Protein AF-A0AA43H1W3-F1 (afdb_monomer)

Radius of gyration: 34.38 Å; Cα contacts (8 Å, |Δi|>4): 17; chains: 1; bounding box: 74×55×99 Å

Organism: NCBI:txid2971776

Solvent-accessible surface area (backbone atoms only — not comparable to full-atom values): 5938 Å² total; per-residue (Å²): 136,81,84,80,79,78,79,79,78,87,72,64,46,56,75,50,102,89,48,74,43,50,47,69,56,54,51,48,52,54,50,50,53,51,52,50,50,61,73,41,39,74,61,51,52,54,50,53,50,55,53,48,52,55,46,48,59,64,68,68,46,84,81,58,73,87,74,88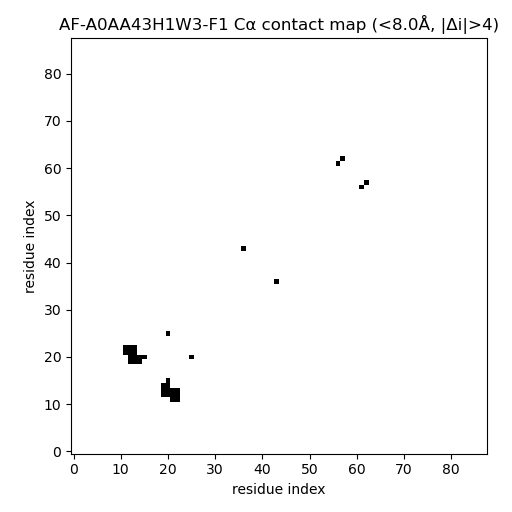,69,82,72,94,79,82,81,77,85,67,90,69,81,82,81,81,80,87,82,131

Mean predicted aligned error: 17.71 Å

Secondary structure (DSSP, 8-state):
------------EEE-SS-EEEHHHHHHHHHHHHHHHHHTHHHHHHHHHHHHHHHHHHHT-TT-----PPPS-S--------------

Structure (mmCIF, N/CA/C/O backbone):
data_AF-A0AA43H1W3-F1
#
_entry.id   AF-A0AA43H1W3-F1
#
loop_
_atom_site.group_PDB
_atom_site.id
_atom_site.type_symbol
_atom_site.label_atom_id
_atom_site.label_alt_id
_atom_site.label_comp_id
_atom_site.label_asym_id
_atom_site.label_entity_id
_atom_site.label_seq_id
_atom_site.pdbx_PDB_ins_code
_atom_site.Cartn_x
_atom_site.Cartn_y
_atom_site.Cartn_z
_atom_site.occupancy
_atom_site.B_iso_or_equiv
_atom_site.auth_seq_id
_atom_site.auth_comp_id
_atom_site.auth_asym_id
_atom_site.auth_atom_id
_atom_site.pdbx_PDB_model_num
ATOM 1 N N . MET A 1 1 ? -7.143 23.121 48.625 1.00 46.72 1 MET A N 1
ATOM 2 C CA . MET A 1 1 ? -6.743 22.574 47.312 1.00 46.72 1 MET A CA 1
ATOM 3 C C . MET A 1 1 ? -8.020 22.193 46.587 1.00 46.72 1 MET A C 1
ATOM 5 O O . MET A 1 1 ? -8.738 21.338 47.085 1.00 46.72 1 MET A O 1
ATOM 9 N N . THR A 1 2 ? -8.380 22.902 45.520 1.00 45.56 2 THR A N 1
ATOM 10 C CA . THR A 1 2 ? -9.592 22.614 44.739 1.00 45.56 2 THR A CA 1
ATOM 11 C C . THR A 1 2 ? -9.261 21.582 43.664 1.00 45.56 2 THR A C 1
ATOM 13 O O . THR A 1 2 ? -8.274 21.779 42.955 1.00 45.56 2 THR A O 1
ATOM 16 N N . PRO A 1 3 ? -10.034 20.494 43.529 1.00 63.16 3 PRO A N 1
ATOM 17 C CA . PRO A 1 3 ? -9.815 19.524 42.468 1.00 63.16 3 PRO A CA 1
ATOM 18 C C . PRO A 1 3 ? -10.182 20.168 41.127 1.00 63.16 3 PRO A C 1
ATOM 20 O O . PRO A 1 3 ? -11.337 20.525 40.889 1.00 63.16 3 PRO A O 1
ATOM 23 N N . THR A 1 4 ? -9.190 20.352 40.260 1.00 50.69 4 THR A N 1
ATOM 24 C CA . THR A 1 4 ? -9.405 20.754 38.870 1.00 50.69 4 THR A CA 1
ATOM 25 C C . THR A 1 4 ? -10.132 19.607 38.176 1.00 50.69 4 THR A C 1
ATOM 27 O O . THR A 1 4 ? -9.569 18.540 37.959 1.00 50.69 4 THR A O 1
ATOM 30 N N . THR A 1 5 ? -11.422 19.792 37.897 1.00 58.97 5 THR A N 1
ATOM 31 C CA . THR A 1 5 ? -12.180 18.859 37.058 1.00 58.97 5 THR A CA 1
ATOM 32 C C . THR A 1 5 ? -11.751 19.108 35.619 1.00 58.97 5 THR A C 1
ATOM 34 O O . THR A 1 5 ? -12.215 20.046 34.972 1.00 58.97 5 THR A O 1
ATOM 37 N N . GLU A 1 6 ? -10.800 18.301 35.160 1.00 59.41 6 GLU A N 1
ATOM 38 C CA . GLU A 1 6 ? -10.332 18.234 33.779 1.00 59.41 6 GLU A CA 1
ATOM 39 C C . GLU A 1 6 ? -11.536 17.882 32.883 1.00 59.41 6 GLU A C 1
ATOM 41 O O . GLU A 1 6 ? -12.003 16.742 32.850 1.00 59.41 6 GLU A O 1
ATO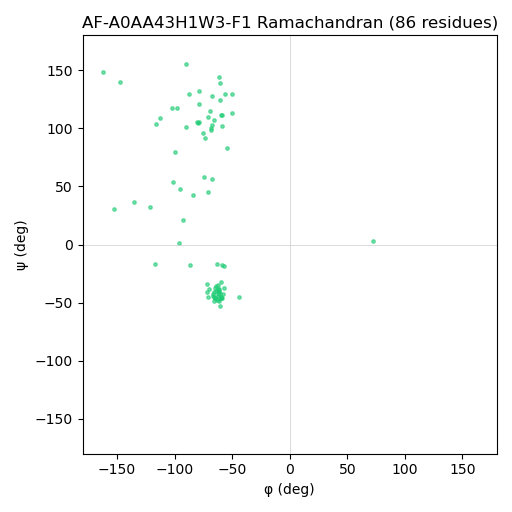M 46 N N . LYS A 1 7 ? -12.105 18.874 32.188 1.00 51.38 7 LYS A N 1
ATOM 47 C CA . LYS A 1 7 ? -13.099 18.636 31.135 1.00 51.38 7 LYS A CA 1
ATOM 48 C C . LYS A 1 7 ? -12.374 17.963 29.969 1.00 51.38 7 LYS A C 1
ATOM 50 O O . LYS A 1 7 ? -11.740 18.643 29.165 1.00 51.38 7 LYS A O 1
ATOM 55 N N . PHE A 1 8 ? -12.464 16.638 29.874 1.00 55.88 8 PHE A N 1
ATOM 56 C CA . PHE A 1 8 ? -12.090 15.925 28.658 1.00 55.88 8 PHE A CA 1
ATOM 57 C C . PHE A 1 8 ? -12.979 16.438 27.522 1.00 55.88 8 PHE A C 1
ATOM 59 O O . PHE A 1 8 ? -14.197 16.285 27.529 1.00 55.88 8 PHE A O 1
ATOM 66 N N . SER A 1 9 ? -12.368 17.151 26.583 1.00 52.41 9 SER A N 1
ATOM 67 C CA . SER A 1 9 ? -13.014 17.572 25.349 1.00 52.41 9 SER A CA 1
ATOM 68 C C . SER A 1 9 ? -13.259 16.326 24.497 1.00 52.41 9 SER A C 1
ATOM 70 O O . SER A 1 9 ? -12.335 15.848 23.839 1.00 52.41 9 SER A O 1
ATOM 72 N N .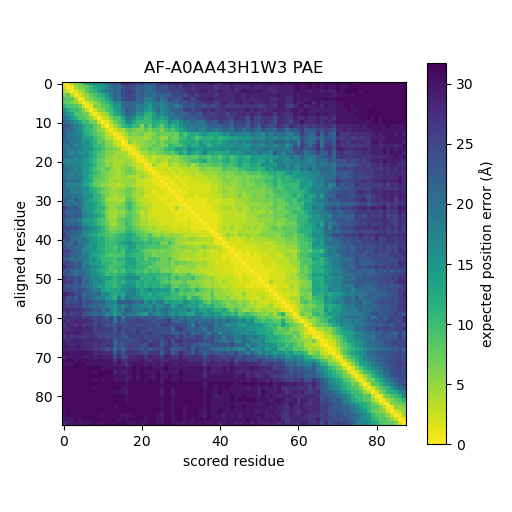 ASP A 1 10 ? -14.494 15.819 24.503 1.00 55.84 10 ASP A N 1
ATOM 73 C CA . ASP A 1 10 ? -14.998 14.710 23.676 1.00 55.84 10 ASP A CA 1
ATOM 74 C C . ASP A 1 10 ? -15.069 15.082 22.179 1.00 55.84 10 ASP A C 1
ATOM 76 O O . ASP A 1 10 ? -16.114 15.019 21.534 1.00 55.84 10 ASP A O 1
ATOM 80 N N . HIS A 1 11 ? -13.949 15.503 21.593 1.00 56.47 11 HIS A N 1
ATOM 81 C CA . HIS A 1 11 ? -13.822 15.745 20.153 1.00 56.47 11 HIS A CA 1
ATOM 82 C C . HIS A 1 11 ? -13.239 14.501 19.460 1.00 56.47 11 HIS A C 1
ATOM 84 O O . HIS A 1 11 ? -12.281 14.563 18.695 1.00 56.47 11 HIS A O 1
ATOM 90 N N . THR A 1 12 ? -13.795 13.333 19.772 1.00 63.34 12 THR A N 1
ATOM 91 C CA . THR A 1 12 ? -13.283 11.991 19.430 1.00 63.34 12 THR A CA 1
ATOM 92 C C . THR A 1 12 ? -13.690 11.540 18.015 1.00 63.34 12 THR A C 1
ATOM 94 O O . THR A 1 12 ? -14.104 10.398 17.788 1.00 63.34 12 THR A O 1
ATOM 97 N N . GLY A 1 13 ? -13.612 12.443 17.031 1.00 64.06 13 GLY A N 1
ATOM 98 C CA . GLY A 1 13 ? -14.039 12.168 15.657 1.00 64.06 13 GLY A CA 1
ATOM 99 C C . GLY A 1 13 ? -13.482 13.140 14.618 1.00 64.06 13 GLY A C 1
ATOM 100 O O . GLY A 1 13 ? -13.241 14.318 14.898 1.00 64.06 13 GLY A O 1
ATOM 101 N N . PHE A 1 14 ? -13.273 12.636 13.402 1.00 74.94 14 PHE A N 1
ATOM 102 C CA . PHE A 1 14 ? -12.884 13.438 12.246 1.00 74.94 14 PHE A CA 1
ATOM 103 C C . PHE A 1 14 ? -14.145 14.111 11.691 1.00 74.94 14 PHE A C 1
ATOM 105 O O . PHE A 1 14 ? -14.999 13.458 11.089 1.00 74.94 14 PHE A O 1
ATOM 112 N N . ASN A 1 15 ? -14.286 15.411 11.945 1.00 73.06 15 ASN A N 1
ATOM 113 C CA . ASN A 1 15 ? -15.464 16.181 11.561 1.00 73.06 15 ASN A CA 1
ATOM 114 C C . ASN A 1 15 ? -15.242 16.768 10.164 1.00 73.06 15 ASN A C 1
ATOM 116 O O . ASN A 1 15 ? -14.518 17.748 9.996 1.00 73.06 15 ASN A O 1
ATOM 120 N N . LEU A 1 16 ? -15.839 16.140 9.155 1.00 79.88 16 LEU A N 1
ATOM 121 C CA . LEU A 1 16 ? -15.902 16.651 7.789 1.00 79.88 16 LEU A CA 1
ATOM 122 C C . LEU A 1 16 ? -17.167 17.513 7.638 1.00 79.88 16 LEU A C 1
ATOM 124 O O . LEU A 1 16 ? -18.149 17.275 8.341 1.00 79.88 16 LEU A O 1
ATOM 128 N N . PRO A 1 17 ? -17.204 18.471 6.694 1.00 77.88 17 PRO A N 1
ATOM 129 C CA . PRO A 1 17 ? -18.332 19.397 6.533 1.00 77.88 17 PRO A CA 1
ATOM 130 C C . PRO A 1 17 ? -19.697 18.725 6.292 1.00 77.88 17 PRO A C 1
ATOM 132 O O . PRO A 1 17 ? -20.722 19.366 6.497 1.00 77.88 17 PRO A O 1
ATOM 135 N N . LEU A 1 18 ? -19.724 17.449 5.882 1.00 77.00 18 LEU A N 1
ATOM 136 C CA . LEU A 1 18 ? -20.948 16.667 5.669 1.00 77.00 18 LEU A CA 1
ATOM 137 C C . LEU A 1 18 ? -21.096 15.434 6.583 1.00 77.00 18 LEU A C 1
ATOM 139 O O . LEU A 1 18 ? -22.196 14.900 6.685 1.00 77.00 18 LEU A O 1
ATOM 143 N N . PHE A 1 19 ? -20.024 14.954 7.226 1.00 78.00 19 PHE A N 1
ATOM 144 C CA . PHE A 1 19 ? -20.033 13.692 7.978 1.00 78.00 19 PHE A CA 1
ATOM 145 C C . PHE A 1 19 ? -19.086 13.750 9.178 1.00 78.00 19 PHE A C 1
ATOM 147 O O . PHE A 1 19 ? -17.964 14.238 9.067 1.00 78.00 19 PHE A O 1
ATOM 154 N N . ASN A 1 20 ? -19.501 13.185 10.309 1.00 82.06 20 ASN A N 1
ATOM 155 C CA . ASN A 1 20 ? -18.622 12.974 11.456 1.00 82.06 20 ASN A CA 1
ATOM 156 C C . ASN A 1 20 ? -18.196 11.505 11.500 1.00 82.06 20 ASN A C 1
ATOM 158 O O . ASN A 1 20 ? -19.044 10.620 11.632 1.00 82.06 20 ASN A O 1
ATOM 162 N N . ILE A 1 21 ? -16.896 11.247 11.370 1.00 82.75 21 ILE A N 1
ATOM 163 C CA . ILE A 1 21 ? -16.346 9.893 11.401 1.00 82.75 21 ILE A CA 1
ATOM 164 C C . ILE A 1 21 ? -15.811 9.617 12.811 1.00 82.75 21 ILE A C 1
ATOM 166 O O . ILE A 1 21 ? -14.853 10.274 13.230 1.00 82.75 21 ILE A O 1
ATOM 170 N N . PRO A 1 22 ? -16.365 8.634 13.545 1.00 85.94 22 PRO A N 1
ATOM 171 C CA . PRO A 1 22 ? -15.847 8.252 14.853 1.00 85.94 22 PRO A CA 1
ATOM 172 C C . PRO A 1 22 ? -14.400 7.765 14.751 1.00 85.94 22 PRO A C 1
ATOM 174 O O . PRO A 1 22 ? -14.060 6.984 13.859 1.00 85.94 22 PRO A O 1
ATOM 177 N N . GLN A 1 23 ? -13.550 8.151 15.701 1.00 83.06 23 GLN A N 1
ATOM 178 C CA . GLN A 1 23 ? -12.146 7.728 15.717 1.00 83.06 23 GLN A CA 1
ATOM 179 C C . GLN A 1 23 ? -11.984 6.197 15.725 1.00 83.06 23 GLN A C 1
ATOM 181 O O . GLN A 1 23 ? -11.107 5.661 15.045 1.00 83.06 23 GLN A O 1
ATOM 186 N N . SER A 1 24 ? -12.859 5.480 16.436 1.00 86.38 24 SER A N 1
ATOM 187 C CA . SER A 1 24 ? -12.858 4.013 16.485 1.00 86.38 24 SER A CA 1
ATOM 188 C C . SER A 1 24 ? -13.052 3.376 15.108 1.00 86.38 24 SER A C 1
ATOM 190 O O . SER A 1 24 ? -12.478 2.325 14.839 1.00 86.38 24 SER A O 1
ATOM 192 N N . PHE A 1 25 ? -13.810 4.022 14.218 1.00 87.62 25 PHE A N 1
ATOM 193 C CA . PHE A 1 25 ? -14.064 3.520 12.870 1.00 87.62 25 PHE A CA 1
ATOM 194 C C . PHE A 1 25 ? -12.812 3.607 11.991 1.00 87.62 25 PHE A C 1
ATOM 196 O O . PHE A 1 25 ? -12.443 2.633 11.336 1.00 87.62 25 PHE A O 1
ATOM 203 N N . LEU A 1 26 ? -12.104 4.741 12.039 1.00 87.69 26 LEU A N 1
ATOM 204 C CA . LEU A 1 26 ? -10.815 4.902 11.357 1.00 87.69 26 LEU A CA 1
ATOM 205 C C . LEU A 1 26 ? -9.783 3.906 11.878 1.00 87.69 26 LEU A C 1
ATOM 207 O O . LEU A 1 26 ? -9.070 3.282 11.093 1.00 87.69 26 LEU A O 1
ATOM 211 N N . LEU A 1 27 ? -9.740 3.725 13.199 1.00 91.06 27 LEU A N 1
ATOM 212 C CA . LEU A 1 27 ? -8.834 2.773 13.824 1.00 91.06 27 LEU A CA 1
ATOM 213 C C . LEU A 1 27 ? -9.140 1.340 13.375 1.00 91.06 27 LEU A C 1
ATOM 215 O O . LEU A 1 27 ? -8.222 0.590 13.049 1.00 91.06 27 LEU A O 1
ATOM 219 N N . GLN A 1 28 ? -10.419 0.970 13.297 1.00 92.50 28 GLN A N 1
ATOM 220 C CA . GLN A 1 28 ? -10.84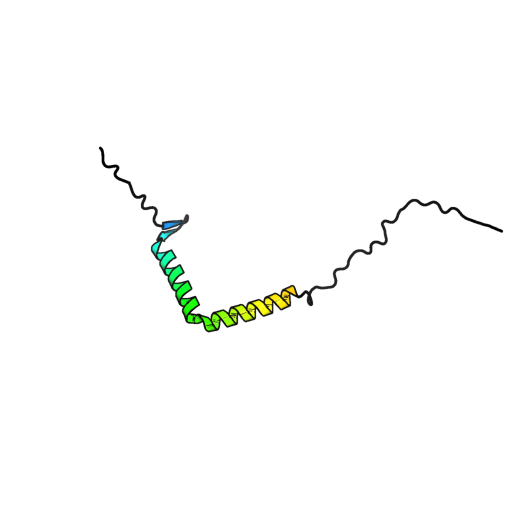3 -0.357 12.862 1.00 92.50 28 GLN A CA 1
ATOM 221 C C . GLN A 1 28 ? -10.518 -0.607 11.387 1.00 92.50 28 GLN A C 1
ATOM 223 O O . GLN A 1 28 ? -9.981 -1.665 11.067 1.00 92.50 28 GLN A O 1
ATOM 228 N N . ILE A 1 29 ? -10.771 0.362 10.501 1.00 94.69 29 ILE A N 1
ATOM 229 C CA . ILE A 1 29 ? -10.424 0.247 9.076 1.00 94.69 29 ILE A CA 1
ATOM 230 C C . ILE A 1 29 ? -8.910 0.165 8.890 1.00 94.69 29 ILE A C 1
ATOM 232 O O . ILE A 1 29 ? -8.436 -0.701 8.157 1.00 94.69 29 ILE A O 1
ATOM 236 N N . GLY A 1 30 ? -8.145 1.025 9.566 1.00 93.00 30 GLY A N 1
ATOM 237 C CA . GLY A 1 30 ? -6.684 0.995 9.497 1.00 93.00 30 GLY A CA 1
ATOM 238 C C . GLY A 1 30 ? -6.126 -0.343 9.975 1.00 93.00 30 GLY A C 1
ATOM 239 O O . GLY A 1 30 ? -5.314 -0.961 9.289 1.00 93.00 30 GLY A O 1
ATOM 240 N N . THR A 1 31 ? -6.632 -0.843 11.104 1.00 94.94 31 THR A N 1
ATOM 241 C CA . THR A 1 31 ? -6.211 -2.135 11.662 1.00 94.94 31 THR A CA 1
ATOM 242 C C . THR A 1 31 ? -6.594 -3.292 10.743 1.00 94.94 31 THR A C 1
ATOM 244 O O . THR A 1 31 ? -5.757 -4.143 10.453 1.00 94.94 31 THR A O 1
ATOM 247 N N . ALA A 1 32 ? -7.828 -3.319 10.234 1.00 95.62 32 ALA A N 1
ATOM 248 C CA . ALA A 1 32 ? -8.280 -4.348 9.303 1.00 95.62 32 ALA A CA 1
ATOM 249 C C . ALA A 1 32 ? -7.465 -4.340 8.000 1.00 95.62 32 ALA A C 1
ATOM 251 O O . ALA A 1 32 ? -7.094 -5.404 7.514 1.00 95.62 32 ALA A O 1
ATOM 252 N N . SER A 1 33 ? -7.136 -3.158 7.470 1.00 94.50 33 SER A N 1
ATOM 253 C CA . SER A 1 33 ? -6.309 -3.000 6.269 1.00 94.50 33 SER A CA 1
ATOM 254 C C . SER A 1 33 ? -4.899 -3.559 6.475 1.00 94.50 33 SER A C 1
ATOM 256 O O . SER A 1 33 ? -4.406 -4.325 5.648 1.00 94.50 33 SER A O 1
ATOM 258 N N . ILE A 1 34 ? -4.274 -3.265 7.621 1.00 94.69 34 ILE A N 1
ATOM 259 C CA . ILE A 1 34 ? -2.952 -3.806 7.967 1.00 94.69 34 ILE A CA 1
ATOM 260 C C . ILE A 1 34 ? -3.017 -5.326 8.158 1.00 94.69 34 ILE A C 1
ATOM 262 O O . ILE A 1 34 ? -2.174 -6.044 7.628 1.00 94.69 34 ILE A O 1
ATOM 266 N N . LEU A 1 35 ? -4.017 -5.842 8.877 1.00 95.56 35 LEU A N 1
ATOM 267 C CA . LEU A 1 35 ? -4.181 -7.287 9.069 1.00 95.56 35 LEU A CA 1
ATOM 268 C C . LEU A 1 35 ? -4.413 -8.017 7.745 1.00 95.56 35 LEU A C 1
ATOM 270 O O . LEU A 1 35 ? -3.840 -9.084 7.531 1.00 95.56 35 LEU A O 1
ATOM 274 N N . LEU A 1 36 ? -5.204 -7.431 6.846 1.00 94.12 36 LEU A N 1
ATOM 275 C CA . LEU A 1 36 ? -5.400 -7.947 5.497 1.00 94.12 36 LEU A CA 1
ATOM 276 C C . LEU A 1 36 ? -4.073 -7.975 4.730 1.00 94.12 36 LEU A C 1
ATOM 278 O O . LEU A 1 36 ? -3.717 -9.017 4.187 1.00 94.12 36 LEU A O 1
ATOM 282 N N . LEU A 1 37 ? -3.313 -6.875 4.758 1.00 91.06 37 LEU A N 1
ATOM 283 C CA . LEU A 1 37 ? -2.007 -6.761 4.105 1.00 91.06 37 LEU A CA 1
ATOM 284 C C . LEU A 1 37 ? -1.008 -7.819 4.602 1.00 91.06 37 LEU A C 1
ATOM 286 O O . LEU A 1 37 ? -0.288 -8.417 3.798 1.00 91.06 37 LEU A O 1
ATOM 290 N N . LEU A 1 38 ? -0.978 -8.056 5.917 1.00 92.25 38 LEU A N 1
ATOM 291 C CA . LEU A 1 38 ? -0.142 -9.078 6.551 1.00 92.25 38 LEU A CA 1
ATOM 292 C C . LEU A 1 38 ? -0.627 -10.494 6.220 1.00 92.25 38 LEU A C 1
ATOM 294 O O . LEU A 1 38 ? 0.186 -11.383 5.978 1.00 92.25 38 LEU A O 1
ATOM 298 N N . SER A 1 39 ? -1.941 -10.712 6.155 1.00 92.19 39 SER A N 1
ATOM 299 C CA . SER A 1 39 ? -2.516 -12.005 5.776 1.00 92.19 39 SER A CA 1
ATOM 300 C C . SER A 1 39 ? -2.187 -12.366 4.323 1.00 92.19 39 SER A C 1
ATOM 302 O O . SER A 1 39 ? -1.862 -13.517 4.022 1.00 92.19 39 SER A O 1
ATOM 304 N N . THR A 1 40 ? -2.172 -11.380 3.422 1.00 92.31 40 THR A N 1
ATOM 305 C CA . THR A 1 40 ? -1.847 -11.565 2.001 1.00 92.31 40 THR A CA 1
ATOM 306 C C . THR A 1 40 ? -0.368 -11.351 1.674 1.00 92.31 40 THR A C 1
ATOM 308 O O . THR A 1 40 ? -0.036 -11.142 0.507 1.00 92.31 40 THR A O 1
ATOM 311 N N . GLN A 1 41 ? 0.537 -11.443 2.658 1.00 87.06 41 GLN A N 1
ATOM 312 C CA . GLN A 1 41 ? 1.963 -11.107 2.527 1.00 87.06 41 GLN A CA 1
ATOM 313 C C . GLN A 1 41 ? 2.613 -11.632 1.237 1.00 87.06 41 GLN A C 1
ATOM 315 O O . GLN A 1 41 ? 3.318 -10.892 0.558 1.00 87.06 41 GLN A O 1
ATOM 320 N N . LYS A 1 42 ? 2.362 -12.892 0.858 1.00 86.25 42 LYS A N 1
ATOM 321 C CA . LYS A 1 42 ? 2.953 -13.482 -0.357 1.00 86.25 42 LYS A CA 1
ATOM 322 C C . LYS A 1 42 ? 2.504 -12.792 -1.647 1.00 86.25 42 LYS A C 1
ATOM 324 O O . LYS A 1 42 ? 3.313 -12.622 -2.553 1.00 86.25 42 LYS A O 1
ATOM 329 N N . ALA A 1 43 ? 1.228 -12.429 -1.740 1.00 90.31 43 ALA A N 1
ATOM 330 C CA . ALA A 1 43 ? 0.693 -11.715 -2.895 1.00 90.31 43 ALA A CA 1
ATOM 331 C C . ALA A 1 43 ? 1.187 -10.264 -2.904 1.00 90.31 43 ALA A C 1
ATOM 333 O O . ALA A 1 43 ? 1.609 -9.770 -3.944 1.00 90.31 43 ALA A O 1
ATOM 334 N N . THR A 1 44 ? 1.221 -9.624 -1.733 1.00 89.31 44 THR A N 1
ATOM 335 C CA . THR A 1 44 ? 1.739 -8.265 -1.555 1.00 89.31 44 THR A CA 1
ATOM 336 C C . THR A 1 44 ? 3.203 -8.153 -1.989 1.00 89.31 44 THR A C 1
ATOM 338 O O . THR A 1 44 ? 3.544 -7.237 -2.728 1.00 89.31 44 THR A O 1
ATOM 341 N N . VAL A 1 45 ? 4.067 -9.092 -1.583 1.00 90.06 45 VAL A N 1
ATOM 342 C CA . VAL A 1 45 ? 5.491 -9.089 -1.967 1.00 90.06 45 VAL A CA 1
ATOM 343 C C . VAL A 1 45 ? 5.654 -9.214 -3.481 1.00 90.06 45 VAL A C 1
ATOM 345 O O . VAL A 1 45 ? 6.367 -8.412 -4.071 1.00 90.06 45 VAL A O 1
ATOM 348 N N . LYS A 1 46 ? 4.941 -10.150 -4.121 1.00 91.81 46 LYS A N 1
ATOM 349 C CA . LYS A 1 46 ? 4.970 -10.295 -5.586 1.00 91.81 46 LYS A CA 1
ATOM 350 C C . LYS A 1 46 ? 4.460 -9.049 -6.310 1.00 91.81 46 LYS A C 1
ATOM 352 O O . LYS A 1 46 ? 5.003 -8.672 -7.341 1.00 91.81 46 LYS A O 1
ATOM 357 N N . ALA A 1 47 ? 3.423 -8.406 -5.774 1.00 90.00 47 ALA A N 1
ATOM 358 C CA . ALA A 1 47 ? 2.905 -7.164 -6.332 1.00 90.00 47 ALA A CA 1
ATOM 359 C C . ALA A 1 47 ? 3.957 -6.047 -6.257 1.00 90.00 47 ALA A C 1
ATOM 361 O O . ALA A 1 47 ? 4.232 -5.411 -7.270 1.00 90.00 47 ALA A O 1
ATOM 362 N N . LEU A 1 48 ? 4.595 -5.859 -5.096 1.00 91.56 48 LEU A N 1
ATOM 363 C CA . LEU A 1 48 ? 5.663 -4.869 -4.914 1.00 91.56 48 LEU A CA 1
ATOM 364 C C . LEU A 1 48 ? 6.873 -5.142 -5.816 1.00 91.56 48 LEU A C 1
ATOM 366 O O . LEU A 1 48 ? 7.418 -4.203 -6.385 1.00 91.56 48 LEU A O 1
ATOM 370 N N . GLU A 1 49 ? 7.255 -6.408 -5.981 1.00 94.00 49 GLU A N 1
ATOM 371 C CA . GLU A 1 49 ? 8.325 -6.833 -6.890 1.00 94.00 49 GLU A CA 1
ATOM 372 C C . GLU A 1 49 ? 8.003 -6.454 -8.342 1.00 94.00 49 GLU A C 1
ATOM 374 O O . GLU A 1 49 ? 8.769 -5.726 -8.969 1.00 94.00 49 GLU A O 1
ATOM 379 N N . SER A 1 50 ? 6.820 -6.835 -8.837 1.00 92.25 50 SER A N 1
ATOM 380 C CA . SER A 1 50 ? 6.387 -6.498 -10.202 1.00 92.25 50 SER A CA 1
ATOM 381 C C . SER A 1 50 ? 6.264 -4.988 -10.439 1.00 92.25 50 SER A C 1
ATOM 383 O O . SER A 1 50 ? 6.570 -4.490 -11.519 1.00 92.25 50 SER A O 1
ATOM 385 N N . MET A 1 51 ? 5.848 -4.236 -9.416 1.00 91.25 51 MET A N 1
ATOM 386 C CA . MET A 1 51 ? 5.738 -2.782 -9.487 1.00 91.25 51 MET A CA 1
ATOM 387 C C . MET A 1 51 ? 7.124 -2.125 -9.507 1.00 91.25 51 MET A C 1
ATOM 389 O O . MET A 1 51 ? 7.310 -1.107 -10.174 1.00 91.25 51 MET A O 1
ATOM 393 N N . GLY A 1 52 ? 8.093 -2.717 -8.805 1.00 89.75 52 GLY A N 1
ATOM 394 C CA . GLY A 1 52 ? 9.496 -2.317 -8.828 1.00 89.75 52 GLY A CA 1
ATOM 395 C C . GLY A 1 52 ? 10.135 -2.548 -10.194 1.00 89.75 52 GLY A C 1
ATOM 396 O O . GLY A 1 52 ? 10.707 -1.615 -10.747 1.00 89.75 52 GLY A O 1
ATOM 397 N N . GLU A 1 53 ? 9.961 -3.739 -10.769 1.00 89.56 53 GLU A N 1
ATOM 398 C CA . GLU A 1 53 ? 10.458 -4.074 -12.112 1.00 89.56 53 GLU A CA 1
ATOM 399 C C . GLU A 1 53 ? 9.863 -3.146 -13.183 1.00 89.56 53 GLU A C 1
ATOM 401 O O . GLU A 1 53 ? 10.594 -2.563 -13.985 1.00 89.56 53 GLU A O 1
ATOM 406 N N . ALA A 1 54 ? 8.546 -2.919 -13.142 1.00 85.81 54 ALA A N 1
ATOM 407 C CA . ALA A 1 54 ? 7.876 -1.999 -14.059 1.00 85.81 54 ALA A CA 1
ATOM 408 C C . ALA A 1 54 ? 8.344 -0.542 -13.878 1.00 85.81 54 ALA A C 1
ATOM 410 O O . ALA A 1 54 ? 8.467 0.203 -14.852 1.00 85.81 54 ALA A O 1
ATOM 411 N N . SER A 1 55 ? 8.628 -0.128 -12.637 1.00 86.94 55 SER A N 1
ATOM 412 C CA . SER A 1 55 ? 9.204 1.192 -12.360 1.00 86.94 55 SER A CA 1
ATOM 413 C C . SER A 1 55 ? 10.623 1.287 -12.920 1.00 86.94 55 SER A C 1
ATOM 415 O O . SER A 1 55 ? 10.963 2.284 -13.551 1.00 86.94 55 SER A O 1
ATOM 417 N N . GLU A 1 56 ? 11.442 0.248 -12.755 1.00 84.56 56 GLU A N 1
ATOM 418 C CA . GLU A 1 56 ? 12.793 0.209 -13.312 1.00 84.56 56 GLU A CA 1
ATOM 419 C C . GLU A 1 56 ? 12.776 0.329 -14.840 1.00 84.56 56 GLU A C 1
ATOM 421 O O . GLU A 1 56 ? 13.532 1.132 -15.381 1.00 84.56 56 GLU A O 1
ATOM 426 N N . GLU A 1 57 ? 11.893 -0.386 -15.544 1.00 79.88 57 GLU A N 1
ATOM 427 C CA . GLU A 1 57 ? 11.777 -0.265 -17.005 1.00 79.88 57 GLU A CA 1
ATOM 428 C C . GLU A 1 57 ? 11.359 1.153 -17.437 1.00 79.88 57 GLU A C 1
ATOM 430 O O . GLU A 1 57 ? 11.901 1.687 -18.408 1.00 79.88 57 GLU A O 1
ATOM 435 N N . LEU A 1 58 ? 10.458 1.802 -16.690 1.00 80.06 58 LEU A N 1
ATOM 436 C CA . LEU A 1 58 ? 10.027 3.178 -16.959 1.00 80.06 58 LEU A CA 1
ATOM 437 C C . LEU A 1 58 ? 11.171 4.193 -16.773 1.00 80.06 58 LEU A C 1
ATOM 439 O O . LEU A 1 58 ? 11.322 5.114 -17.578 1.00 80.06 58 LEU A O 1
ATOM 443 N N . PHE A 1 59 ? 11.989 4.021 -15.729 1.00 71.12 59 PHE A N 1
ATOM 444 C CA . PHE A 1 59 ? 13.091 4.930 -15.384 1.00 71.12 59 PHE A CA 1
ATOM 445 C C . PHE A 1 59 ? 14.409 4.624 -16.095 1.00 71.12 59 PHE A C 1
ATOM 447 O O . PHE A 1 59 ? 15.257 5.511 -16.192 1.00 71.12 59 PHE A O 1
ATOM 454 N N . ARG A 1 60 ? 14.583 3.417 -16.647 1.00 73.25 60 ARG A N 1
ATOM 455 C CA . ARG A 1 60 ? 15.748 3.053 -17.472 1.00 73.25 60 ARG A CA 1
ATOM 456 C C . ARG A 1 60 ? 15.889 3.962 -18.694 1.00 73.25 60 ARG A C 1
ATOM 458 O O . ARG A 1 60 ? 16.958 4.030 -19.288 1.00 73.25 60 ARG A O 1
ATOM 465 N N . GLY A 1 61 ? 14.827 4.678 -19.062 1.00 68.81 61 GLY A N 1
ATOM 466 C CA . GLY A 1 61 ? 14.892 5.744 -20.054 1.00 68.81 61 GLY A CA 1
ATOM 467 C C . GLY A 1 61 ? 15.073 5.244 -21.487 1.00 68.81 61 GLY A C 1
ATOM 468 O O . GLY A 1 61 ? 15.129 6.058 -22.398 1.00 68.81 61 GLY A O 1
ATOM 469 N N . ASP A 1 62 ? 15.089 3.926 -21.709 1.00 66.25 62 ASP A N 1
ATOM 470 C CA . ASP A 1 62 ? 15.209 3.284 -23.029 1.00 66.25 62 ASP A CA 1
ATOM 471 C C . ASP A 1 62 ? 14.015 3.599 -23.954 1.00 66.25 62 ASP A C 1
ATOM 473 O O . ASP A 1 62 ? 14.070 3.457 -25.171 1.00 66.25 62 ASP A O 1
ATOM 477 N N . ARG A 1 63 ? 12.910 4.079 -23.372 1.00 64.94 63 ARG A N 1
ATOM 478 C CA . ARG A 1 63 ? 11.715 4.542 -24.092 1.00 64.94 63 ARG A CA 1
ATOM 479 C C . ARG A 1 63 ? 11.691 6.059 -24.306 1.00 64.94 63 ARG A C 1
ATOM 481 O O . ARG A 1 63 ? 10.702 6.561 -24.839 1.00 64.94 63 ARG A O 1
ATOM 488 N N . LEU A 1 64 ? 12.712 6.805 -23.873 1.00 69.00 64 LEU A N 1
ATOM 489 C CA . LEU A 1 64 ? 12.724 8.255 -24.051 1.00 69.00 64 LEU A CA 1
ATOM 490 C C . LEU A 1 64 ? 13.131 8.590 -25.494 1.00 69.00 64 LEU A C 1
ATOM 492 O O . LEU A 1 64 ? 14.215 8.198 -25.930 1.00 69.00 64 LEU A O 1
ATOM 496 N N . PRO A 1 65 ? 12.282 9.299 -26.259 1.00 70.56 65 PRO A N 1
A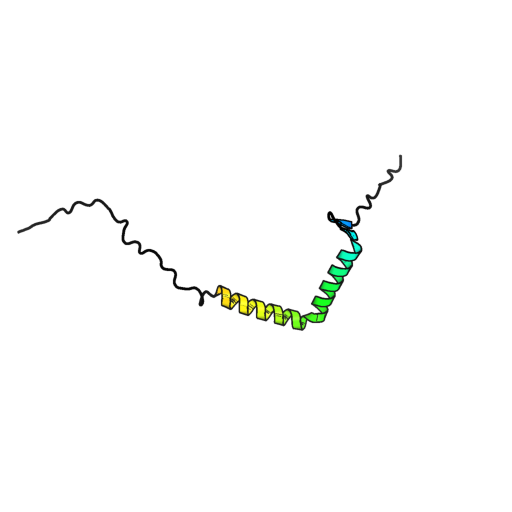TOM 497 C CA . PRO A 1 65 ? 12.639 9.725 -27.603 1.00 70.56 65 PRO A CA 1
ATOM 498 C C . PRO A 1 65 ? 13.862 10.645 -27.550 1.00 70.56 65 PRO A C 1
ATOM 500 O O . PRO A 1 65 ? 13.997 11.456 -26.632 1.00 70.56 65 PRO A O 1
ATOM 503 N N . ILE A 1 66 ? 14.739 10.537 -28.554 1.00 74.38 66 ILE A N 1
ATOM 504 C CA . ILE A 1 66 ? 15.878 11.447 -28.711 1.00 74.38 66 ILE A CA 1
ATOM 505 C C . ILE A 1 66 ? 15.313 12.863 -28.840 1.00 74.38 66 ILE A C 1
ATOM 507 O O . ILE A 1 66 ? 14.640 13.190 -29.818 1.00 74.38 66 ILE A O 1
ATOM 511 N N . LEU A 1 67 ? 15.554 13.686 -27.819 1.00 76.31 67 LEU A N 1
ATOM 512 C CA . LEU A 1 67 ? 15.151 15.084 -27.817 1.00 76.31 67 LEU A CA 1
ATOM 513 C C . LEU A 1 67 ? 15.979 15.824 -28.875 1.00 76.31 67 LEU A C 1
ATOM 515 O O . LEU A 1 67 ? 17.208 15.722 -28.855 1.00 76.31 67 LEU A O 1
ATOM 519 N N . PRO A 1 68 ? 15.346 16.571 -29.794 1.00 77.12 68 PRO A N 1
ATOM 520 C CA . PRO A 1 68 ? 16.079 17.461 -30.674 1.00 77.12 68 PRO A CA 1
ATOM 521 C C . PRO A 1 68 ? 16.663 18.587 -29.817 1.00 77.12 68 PRO A C 1
ATOM 523 O O . PRO A 1 68 ? 15.951 19.492 -29.381 1.00 77.12 68 PRO A O 1
ATOM 526 N N . PHE A 1 69 ? 17.958 18.506 -29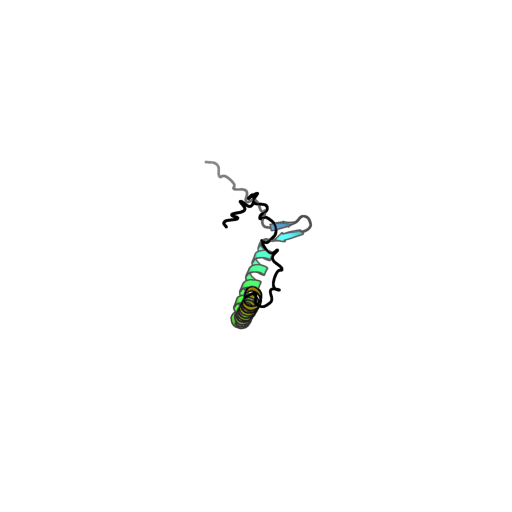.533 1.00 80.62 69 PHE A N 1
ATOM 527 C CA . PHE A 1 69 ? 18.684 19.617 -28.939 1.00 80.62 69 PHE A CA 1
ATOM 528 C C . PHE A 1 69 ? 19.008 20.615 -30.054 1.00 80.62 69 PHE A C 1
ATOM 530 O O . PHE A 1 69 ? 19.473 20.193 -31.112 1.00 80.62 69 PHE A O 1
ATOM 537 N N . PRO A 1 70 ? 18.750 21.919 -29.866 1.00 79.69 70 PRO A N 1
ATOM 538 C CA . PRO A 1 70 ? 19.214 22.915 -30.817 1.00 79.69 70 PRO A CA 1
ATOM 539 C C . PRO A 1 70 ? 20.741 22.848 -30.880 1.00 79.69 70 PRO A C 1
ATOM 541 O O . PRO A 1 70 ? 21.415 22.950 -29.852 1.00 79.69 70 PRO A O 1
ATOM 544 N N . ASP A 1 71 ? 21.279 22.646 -32.081 1.00 72.62 71 ASP A N 1
ATOM 545 C CA . ASP A 1 71 ? 22.716 22.697 -32.312 1.00 72.62 71 ASP A CA 1
ATOM 546 C C . ASP A 1 71 ? 23.230 24.062 -31.850 1.00 72.62 71 ASP A C 1
ATOM 548 O O . ASP A 1 71 ? 22.704 25.102 -32.246 1.00 72.62 71 ASP A O 1
ATOM 552 N N . ALA A 1 72 ? 24.279 24.076 -31.027 1.00 64.44 72 ALA A N 1
ATOM 553 C CA . ALA A 1 72 ? 24.961 25.292 -30.579 1.00 64.44 72 ALA A CA 1
ATOM 554 C C . ALA A 1 72 ? 25.763 25.959 -31.722 1.00 64.44 72 ALA A C 1
ATOM 556 O O . ALA A 1 72 ? 26.926 26.321 -31.555 1.00 64.44 72 ALA A O 1
ATOM 557 N N . SER A 1 73 ? 25.163 26.078 -32.907 1.00 60.72 73 SER A N 1
ATOM 558 C CA . SER A 1 73 ? 25.800 26.506 -34.155 1.00 60.72 73 SER A CA 1
ATOM 559 C C . SER A 1 73 ? 25.144 27.745 -34.764 1.00 60.72 73 SER A C 1
ATOM 561 O O . SER A 1 73 ? 25.133 27.894 -35.983 1.00 60.72 73 SER A O 1
ATOM 563 N N . ASN A 1 74 ? 24.612 28.659 -33.948 1.00 58.50 74 ASN A N 1
ATOM 564 C CA . ASN A 1 74 ? 24.206 29.975 -34.451 1.00 58.50 74 ASN A CA 1
ATOM 565 C C . ASN A 1 74 ? 24.244 31.118 -33.425 1.00 58.50 74 ASN A C 1
ATOM 567 O O . ASN A 1 74 ? 23.487 32.071 -33.579 1.00 58.50 74 ASN A O 1
ATOM 571 N N . ASP A 1 75 ? 25.142 31.073 -32.433 1.00 55.84 75 ASP A N 1
ATOM 572 C CA . ASP A 1 75 ? 25.420 32.255 -31.595 1.00 55.84 75 ASP A CA 1
ATOM 573 C C . ASP A 1 75 ? 26.920 32.500 -31.362 1.00 55.84 75 ASP A C 1
ATOM 575 O O . ASP A 1 75 ? 27.385 32.935 -30.313 1.00 55.84 75 ASP A O 1
ATOM 579 N N . ASN A 1 76 ? 27.716 32.228 -32.394 1.00 51.72 76 ASN A N 1
ATOM 580 C CA . ASN A 1 76 ? 29.059 32.768 -32.551 1.00 51.72 76 ASN A CA 1
ATOM 581 C C . ASN A 1 76 ? 29.048 33.930 -33.555 1.00 51.72 76 ASN A C 1
ATOM 583 O O . ASN A 1 76 ? 29.869 33.984 -34.469 1.00 51.72 76 ASN A O 1
ATOM 587 N N . THR A 1 77 ? 28.194 34.935 -33.339 1.00 54.78 77 THR A N 1
ATOM 588 C CA . THR A 1 77 ? 28.481 36.296 -33.824 1.00 54.78 77 THR A CA 1
ATOM 589 C C . THR A 1 77 ? 29.563 36.935 -32.947 1.00 54.78 77 THR A C 1
ATOM 591 O O . THR A 1 77 ? 29.372 37.983 -32.332 1.00 54.78 77 THR A O 1
ATOM 594 N N . LEU A 1 78 ? 30.728 36.283 -32.866 1.00 52.78 78 LEU A N 1
ATOM 595 C CA . LEU A 1 78 ? 31.947 36.900 -32.371 1.00 52.78 78 LEU A CA 1
ATOM 596 C C . LEU A 1 78 ? 32.503 37.740 -33.520 1.00 52.78 78 LEU A C 1
ATOM 598 O O . LEU A 1 78 ? 33.036 37.217 -34.498 1.00 52.78 78 LEU A O 1
ATOM 602 N N . HIS A 1 79 ? 32.344 39.053 -33.384 1.00 54.34 79 HIS A N 1
ATOM 603 C CA . HIS A 1 79 ? 32.934 40.092 -34.219 1.00 54.34 79 HIS A CA 1
ATOM 604 C C . HIS A 1 79 ? 34.467 39.911 -34.271 1.00 54.34 79 HIS A C 1
ATOM 606 O O . HIS A 1 79 ? 35.210 40.537 -33.520 1.00 54.34 79 HIS A O 1
ATOM 612 N N . THR A 1 80 ? 34.971 39.037 -35.143 1.00 53.88 80 THR A N 1
ATOM 613 C CA . THR A 1 80 ? 36.391 39.005 -35.504 1.00 53.88 80 THR A CA 1
ATOM 614 C C . THR A 1 80 ? 36.516 39.343 -36.979 1.00 53.88 80 THR A C 1
ATOM 616 O O . THR A 1 80 ? 36.190 38.573 -37.876 1.00 53.88 80 THR A O 1
ATOM 619 N N . THR A 1 81 ? 36.941 40.579 -37.217 1.00 54.38 81 THR A N 1
ATOM 620 C CA . THR A 1 81 ? 37.388 41.083 -38.511 1.00 54.38 81 THR A CA 1
ATOM 621 C C . THR A 1 81 ? 38.426 40.128 -39.111 1.00 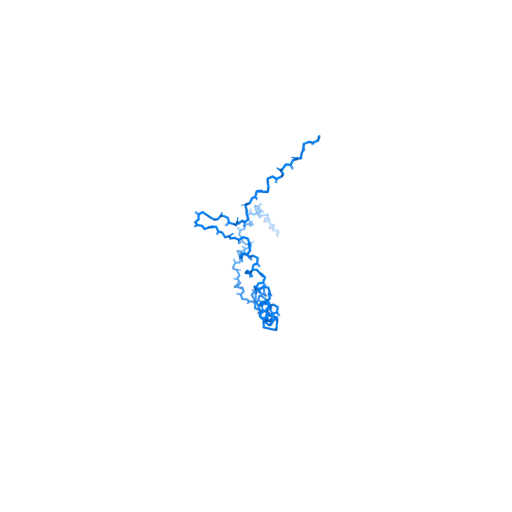54.38 81 THR A C 1
ATOM 623 O O . THR A 1 81 ? 39.418 39.834 -38.435 1.00 54.38 81 THR A O 1
ATOM 626 N N . PRO A 1 82 ? 38.290 39.684 -40.372 1.00 49.25 82 PRO A N 1
ATOM 627 C CA . PRO A 1 82 ? 39.340 38.910 -41.011 1.00 49.25 82 PRO A CA 1
ATOM 628 C C . PRO A 1 82 ? 40.531 39.829 -41.314 1.00 49.25 82 PRO A C 1
ATOM 630 O O . PRO A 1 82 ? 40.482 40.692 -42.190 1.00 49.25 82 PRO A O 1
ATOM 633 N N . ARG A 1 83 ? 41.638 39.651 -40.5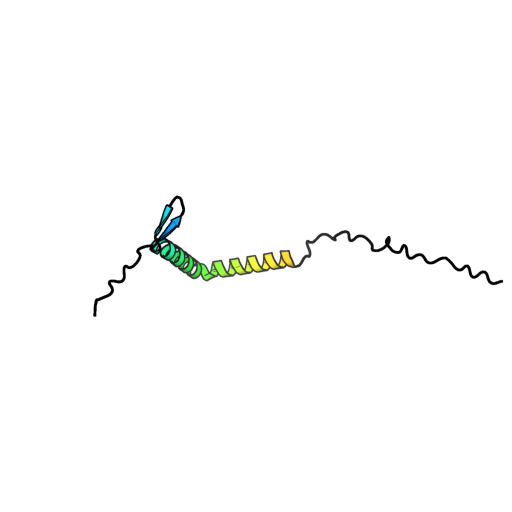84 1.00 51.19 83 ARG A N 1
ATOM 634 C CA . ARG A 1 83 ? 42.954 40.131 -41.024 1.00 51.19 83 ARG A CA 1
ATOM 635 C C . ARG A 1 83 ? 43.434 39.208 -42.142 1.00 51.19 83 ARG A C 1
ATOM 637 O O . ARG A 1 83 ? 44.075 38.192 -41.890 1.00 51.19 83 ARG A O 1
ATOM 644 N N . THR A 1 84 ? 43.116 39.595 -43.374 1.00 49.59 84 THR A N 1
ATOM 645 C CA . THR A 1 84 ? 43.739 39.095 -44.602 1.00 49.59 84 THR A CA 1
ATOM 646 C C . THR A 1 84 ? 45.258 39.183 -44.474 1.00 49.59 84 THR A C 1
ATOM 648 O O . THR A 1 84 ? 45.830 40.270 -44.389 1.00 49.59 84 THR A O 1
ATOM 651 N N . LYS A 1 85 ? 45.907 38.020 -44.438 1.00 51.53 85 LYS A N 1
ATOM 652 C CA . LYS A 1 85 ? 47.348 37.859 -44.610 1.00 51.53 85 LY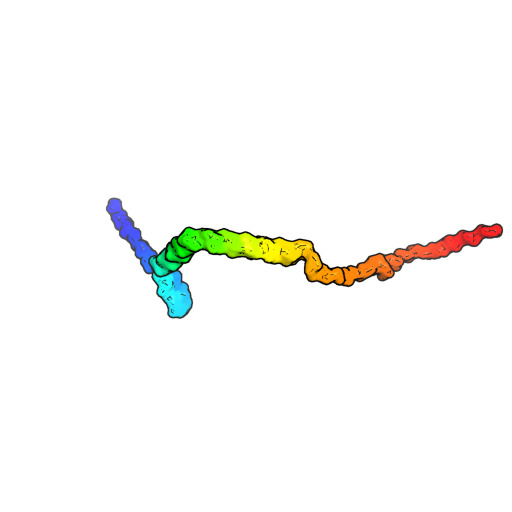S A CA 1
ATOM 653 C C . LYS A 1 85 ? 47.582 37.418 -46.054 1.00 51.53 85 LYS A C 1
ATOM 655 O O . LYS A 1 85 ? 47.768 36.237 -46.316 1.00 51.53 85 LYS A O 1
ATOM 660 N N . GLU A 1 86 ? 47.545 38.373 -46.975 1.00 47.47 86 GLU A N 1
ATOM 661 C CA . GLU A 1 86 ? 48.121 38.208 -48.311 1.00 47.47 86 GLU A CA 1
ATOM 662 C C . GLU A 1 86 ? 49.628 38.446 -48.181 1.00 47.47 86 GLU A C 1
ATOM 664 O O . GLU A 1 86 ? 50.088 39.563 -47.942 1.00 47.47 86 GLU A O 1
ATOM 669 N N . ARG A 1 87 ? 50.387 37.351 -48.238 1.00 49.72 87 ARG A N 1
ATOM 670 C CA . ARG A 1 87 ? 51.836 37.343 -48.428 1.00 49.72 87 ARG A CA 1
ATOM 671 C C . ARG A 1 87 ? 52.079 36.716 -49.796 1.00 49.72 87 ARG A C 1
ATOM 673 O O . ARG A 1 87 ? 51.927 35.503 -49.922 1.00 49.72 87 ARG A O 1
ATOM 680 N N . ASN A 1 88 ? 52.489 37.534 -50.757 1.00 46.16 88 ASN A N 1
ATOM 681 C CA . ASN A 1 88 ? 53.496 37.154 -51.739 1.00 46.16 88 ASN A CA 1
ATOM 682 C C . ASN A 1 88 ? 54.549 38.260 -51.755 1.00 46.16 88 ASN A C 1
ATOM 684 O O . ASN A 1 88 ? 54.144 39.423 -51.974 1.00 46.16 88 ASN A O 1
#

Foldseek 3Di:
DDDDPPPDPPPQFDDDPVDTGGVVNVVVVVVVVVVVCVVCVVVNVVVVVVVVVVVCVVVVCPPPPDDPDPPPPPPPPPPDDDPDPDDD

Sequence (88 aa):
MTPTTEKFSDHTGFNLPLFNIPQSFLLQIGTASILLLLSTQKATVKALESMGEASEELFRGDRLPILPFPDASNDNTLHTTPRTKERN

pLDDT: mean 74.2, std 16.17, range [45.56, 95.62]